Protein AF-A0AAG5D3I9-F1 (afdb_monomer)

Structure (mmCIF, N/CA/C/O backbone):
data_AF-A0AAG5D3I9-F1
#
_entry.id   AF-A0AAG5D3I9-F1
#
loop_
_atom_site.group_PDB
_atom_site.id
_atom_site.type_symbol
_atom_site.label_atom_id
_atom_site.label_alt_id
_atom_site.label_comp_id
_atom_site.label_asym_id
_atom_site.label_entity_id
_atom_site.label_seq_id
_atom_site.pdbx_PDB_ins_code
_atom_site.Cartn_x
_atom_site.Ca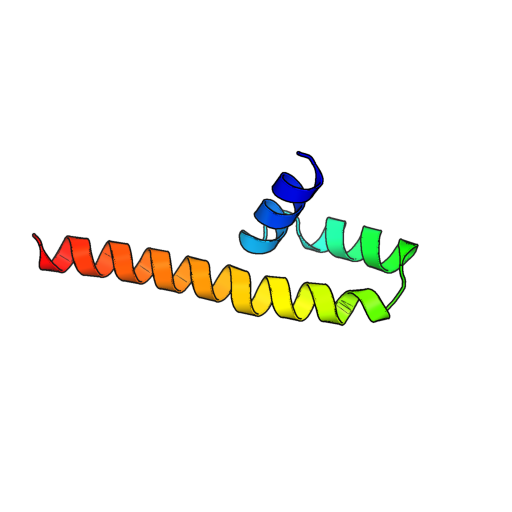rtn_y
_atom_site.Cartn_z
_atom_site.occupancy
_atom_site.B_iso_or_equiv
_atom_site.auth_seq_id
_atom_site.auth_comp_id
_atom_site.auth_asym_id
_atom_site.auth_atom_id
_atom_site.pdbx_PDB_model_num
ATOM 1 N N . MET A 1 1 ? 13.690 -6.166 7.570 1.00 80.25 1 MET A N 1
ATOM 2 C CA . MET A 1 1 ? 13.099 -4.967 8.206 1.00 80.25 1 MET A CA 1
ATOM 3 C C . MET A 1 1 ? 12.505 -4.022 7.166 1.00 80.25 1 MET A C 1
ATOM 5 O O . MET A 1 1 ? 11.305 -3.815 7.204 1.00 80.25 1 MET A O 1
ATOM 9 N N . TRP A 1 2 ? 13.284 -3.563 6.178 1.00 86.44 2 TRP A N 1
ATOM 10 C CA . TRP A 1 2 ? 12.807 -2.682 5.096 1.00 86.44 2 TRP A CA 1
ATOM 11 C C . TRP A 1 2 ? 11.593 -3.213 4.321 1.00 86.44 2 TRP A C 1
ATOM 13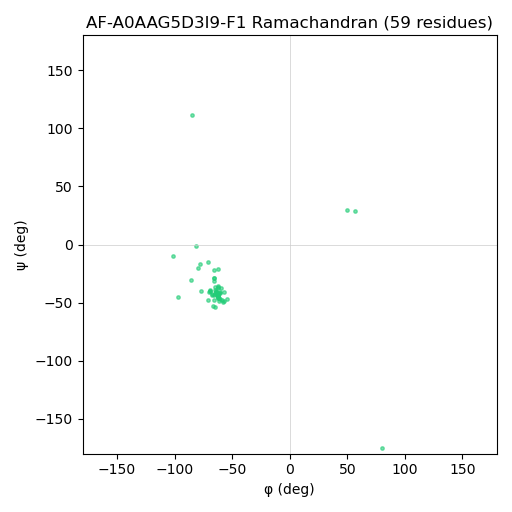 O O . TRP A 1 2 ? 10.611 -2.498 4.197 1.00 86.44 2 TRP A O 1
ATOM 23 N N . SER A 1 3 ? 11.593 -4.487 3.909 1.00 86.50 3 SER A N 1
ATOM 24 C CA . SER A 1 3 ? 10.428 -5.075 3.221 1.00 86.50 3 SER A CA 1
ATOM 25 C C . SER A 1 3 ? 9.152 -5.053 4.068 1.00 86.50 3 SER A C 1
ATOM 27 O O . SER A 1 3 ? 8.086 -4.818 3.522 1.00 86.50 3 SER A O 1
ATOM 29 N N . MET A 1 4 ? 9.249 -5.274 5.385 1.00 88.88 4 MET A N 1
ATOM 30 C CA . MET A 1 4 ? 8.085 -5.244 6.280 1.00 88.88 4 MET A CA 1
ATOM 31 C C . MET A 1 4 ? 7.544 -3.819 6.423 1.00 88.88 4 MET A C 1
ATOM 33 O O . MET A 1 4 ? 6.334 -3.624 6.392 1.00 88.88 4 MET A O 1
ATOM 37 N N . LEU A 1 5 ? 8.437 -2.828 6.521 1.00 91.44 5 LEU A N 1
ATOM 38 C CA . LEU A 1 5 ? 8.060 -1.417 6.565 1.00 91.44 5 LEU A CA 1
ATOM 39 C C . LEU A 1 5 ? 7.353 -0.990 5.272 1.00 91.44 5 LEU A C 1
ATOM 41 O O . LEU A 1 5 ? 6.288 -0.389 5.334 1.00 91.44 5 LEU A O 1
ATOM 45 N N . THR A 1 6 ? 7.895 -1.357 4.107 1.00 90.62 6 THR A N 1
ATOM 46 C CA . THR A 1 6 ? 7.270 -1.051 2.814 1.00 90.62 6 THR A CA 1
ATOM 47 C C . THR A 1 6 ? 5.922 -1.752 2.664 1.00 90.62 6 THR A C 1
ATOM 49 O O . THR A 1 6 ? 4.967 -1.131 2.216 1.00 90.62 6 THR A O 1
ATOM 52 N N . THR A 1 7 ? 5.792 -3.014 3.090 1.00 89.38 7 THR A N 1
ATOM 53 C CA . THR A 1 7 ? 4.488 -3.696 3.105 1.00 89.38 7 THR A CA 1
ATOM 54 C C . THR A 1 7 ? 3.490 -2.979 4.013 1.00 89.38 7 THR A C 1
ATOM 56 O O . THR A 1 7 ? 2.343 -2.805 3.617 1.00 89.38 7 THR A O 1
ATOM 59 N N . PHE A 1 8 ? 3.911 -2.511 5.191 1.00 88.81 8 PHE A N 1
ATOM 60 C CA . PHE A 1 8 ? 3.049 -1.727 6.074 1.00 88.81 8 PHE A CA 1
ATOM 61 C C . PHE A 1 8 ? 2.601 -0.410 5.419 1.00 88.81 8 PHE A C 1
ATOM 63 O O . PHE A 1 8 ? 1.406 -0.132 5.408 1.00 88.81 8 PHE A O 1
ATOM 70 N N . GLN A 1 9 ? 3.517 0.330 4.782 1.00 91.25 9 GLN A N 1
ATOM 71 C CA . GLN A 1 9 ? 3.186 1.545 4.020 1.00 91.25 9 GLN A CA 1
ATOM 72 C C . GLN A 1 9 ? 2.164 1.288 2.905 1.00 91.25 9 GLN A C 1
ATOM 74 O O . GLN A 1 9 ? 1.247 2.086 2.714 1.00 91.25 9 GLN A O 1
ATOM 79 N N . LEU A 1 10 ? 2.284 0.164 2.187 1.00 90.88 10 LEU A N 1
ATOM 80 C CA . LEU A 1 10 ? 1.321 -0.211 1.145 1.00 90.88 10 LEU A CA 1
ATOM 81 C C . LEU A 1 10 ? -0.072 -0.489 1.717 1.00 90.88 10 LEU A C 1
ATOM 83 O O . LEU A 1 10 ? -1.062 -0.105 1.104 1.00 90.88 10 LEU A O 1
ATOM 87 N N . ILE A 1 11 ? -0.155 -1.127 2.886 1.00 89.69 11 ILE A N 1
ATOM 88 C CA . ILE A 1 11 ? -1.435 -1.437 3.534 1.00 89.69 11 ILE A CA 1
ATOM 89 C C . ILE A 1 11 ? -2.115 -0.153 4.042 1.00 89.69 11 ILE A C 1
ATOM 91 O O . ILE A 1 11 ? -3.332 -0.013 3.907 1.00 89.69 11 ILE A O 1
ATOM 95 N N . THR A 1 12 ? -1.348 0.793 4.590 1.00 89.62 12 THR A N 1
ATOM 96 C CA . THR A 1 12 ? -1.867 2.080 5.086 1.00 89.62 12 THR A CA 1
ATOM 97 C C . THR A 1 12 ? -2.071 3.125 3.989 1.00 89.62 12 THR A C 1
ATOM 99 O O . THR A 1 12 ? -2.522 4.225 4.297 1.00 89.62 12 THR A O 1
ATOM 102 N N . LEU A 1 13 ? -1.744 2.806 2.729 1.00 89.62 13 LEU A N 1
ATOM 103 C CA . LEU A 1 13 ? -1.763 3.734 1.591 1.00 89.62 13 LEU A CA 1
ATOM 104 C C . LEU A 1 13 ? -0.886 4.984 1.800 1.00 89.62 13 LEU A C 1
ATOM 106 O O . LEU A 1 13 ? -1.138 6.038 1.218 1.00 89.62 13 LEU A O 1
ATOM 110 N N . ASP A 1 14 ? 0.178 4.864 2.594 1.00 92.12 14 ASP A N 1
ATOM 111 C CA . ASP A 1 14 ? 1.110 5.962 2.854 1.00 92.12 14 ASP A CA 1
ATOM 112 C C . ASP A 1 14 ? 2.174 6.020 1.752 1.00 92.12 14 ASP A C 1
ATOM 114 O O . ASP A 1 14 ? 2.986 5.107 1.607 1.00 92.12 14 ASP A O 1
ATOM 118 N N . TYR A 1 15 ? 2.133 7.075 0.931 1.00 91.19 15 TYR A N 1
ATOM 119 C CA . TYR A 1 15 ? 3.059 7.304 -0.189 1.00 91.19 15 TYR A CA 1
ATOM 120 C C . TYR A 1 15 ? 3.241 6.086 -1.129 1.00 91.19 15 TYR A C 1
ATOM 122 O O . TYR A 1 15 ? 4.284 5.888 -1.763 1.00 91.19 15 TYR A O 1
ATOM 130 N N . TRP A 1 16 ? 2.194 5.262 -1.233 1.00 91.81 16 TRP A N 1
ATOM 131 C CA . TRP A 1 16 ? 2.219 3.964 -1.909 1.00 91.81 16 TRP A CA 1
ATOM 132 C C . TRP A 1 16 ? 2.450 4.078 -3.425 1.00 91.81 16 TRP A C 1
ATOM 134 O O . TRP A 1 16 ? 3.099 3.214 -4.015 1.00 91.81 16 TRP A O 1
ATOM 144 N N . GLU A 1 17 ? 1.984 5.163 -4.054 1.00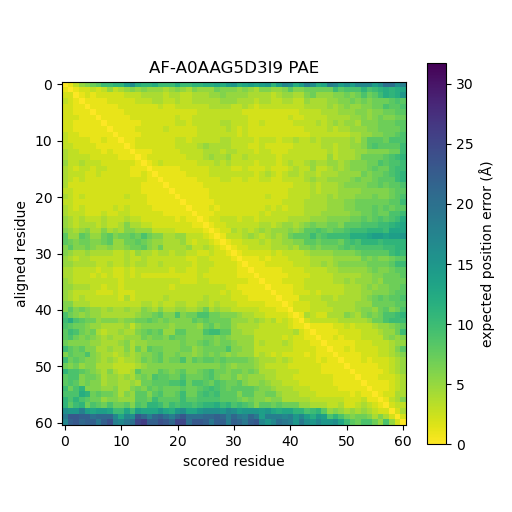 91.88 17 GLU A N 1
ATOM 145 C CA . GLU A 1 17 ? 2.127 5.416 -5.495 1.00 91.88 17 GLU A CA 1
ATOM 146 C C . GLU A 1 17 ? 3.591 5.537 -5.928 1.00 91.88 17 GLU A C 1
ATOM 148 O O . GLU A 1 17 ? 3.972 5.074 -7.003 1.00 91.88 17 GLU A O 1
ATOM 153 N N . ASN A 1 18 ? 4.443 6.125 -5.085 1.00 93.50 18 ASN A N 1
ATOM 154 C CA . ASN A 1 18 ? 5.866 6.240 -5.385 1.00 93.50 18 ASN A CA 1
ATOM 155 C C . ASN A 1 18 ? 6.543 4.864 -5.382 1.00 93.50 18 ASN A C 1
ATOM 157 O O . ASN A 1 18 ? 7.292 4.537 -6.301 1.00 93.50 18 ASN A O 1
ATOM 161 N N . VAL A 1 19 ? 6.220 4.027 -4.390 1.00 92.62 19 VAL A N 1
ATOM 16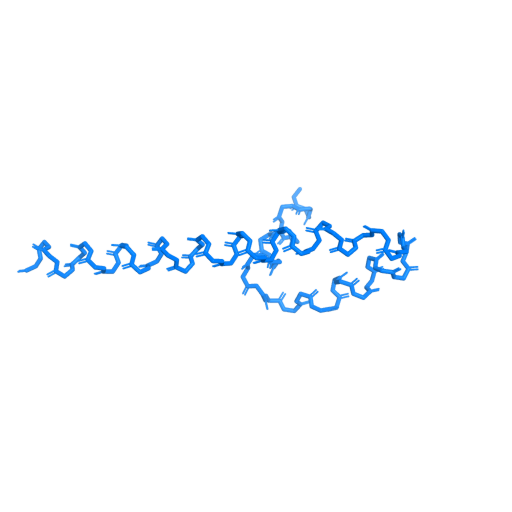2 C CA . VAL A 1 19 ? 6.703 2.640 -4.327 1.00 92.62 19 VAL A CA 1
ATOM 163 C C . VAL A 1 19 ? 6.194 1.845 -5.531 1.00 92.62 19 VAL A C 1
ATOM 165 O O . VAL A 1 19 ? 6.969 1.135 -6.169 1.00 92.62 19 VAL A O 1
ATOM 168 N N . TYR A 1 20 ? 4.921 2.010 -5.894 1.00 92.69 20 TYR A N 1
A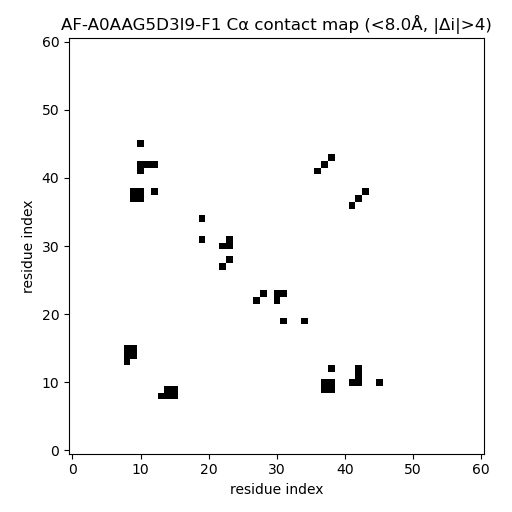TOM 169 C CA . TYR A 1 20 ? 4.330 1.399 -7.083 1.00 92.69 20 TYR A CA 1
ATOM 170 C C . TYR A 1 20 ? 5.073 1.795 -8.365 1.00 92.69 20 TYR A C 1
ATOM 172 O O . TYR A 1 20 ? 5.479 0.917 -9.124 1.00 92.69 20 TYR A O 1
ATOM 180 N N . ASN A 1 21 ? 5.330 3.088 -8.579 1.00 93.69 21 ASN A N 1
ATOM 181 C CA . ASN A 1 21 ? 6.050 3.580 -9.755 1.00 93.69 21 ASN A CA 1
ATOM 182 C C . ASN A 1 21 ? 7.499 3.070 -9.809 1.00 93.69 21 ASN A C 1
ATOM 184 O O . ASN A 1 21 ? 7.964 2.659 -10.873 1.00 93.69 21 ASN A O 1
ATOM 188 N N . MET A 1 22 ? 8.202 3.035 -8.672 1.00 93.19 22 MET A N 1
ATOM 189 C CA . MET A 1 22 ? 9.565 2.494 -8.588 1.00 93.19 22 MET A CA 1
ATOM 190 C C . MET A 1 22 ? 9.615 0.997 -8.926 1.00 93.19 22 MET A C 1
ATOM 192 O O . MET A 1 22 ? 10.491 0.554 -9.676 1.00 93.19 22 MET A O 1
ATOM 196 N N . VAL A 1 23 ? 8.662 0.213 -8.409 1.00 92.88 23 VAL A N 1
ATOM 197 C CA . VAL A 1 23 ? 8.578 -1.224 -8.700 1.00 92.88 23 VAL A CA 1
ATOM 198 C C . VAL A 1 23 ? 8.160 -1.461 -10.149 1.00 92.88 23 VAL A C 1
ATOM 200 O O . VAL A 1 23 ? 8.755 -2.303 -10.816 1.00 92.88 23 VAL A O 1
ATOM 203 N N . LEU A 1 24 ? 7.212 -0.687 -10.679 1.00 93.94 24 LEU A N 1
ATOM 204 C CA . LEU A 1 24 ? 6.785 -0.773 -12.074 1.00 93.94 24 LEU A CA 1
ATOM 205 C C . LEU A 1 24 ? 7.937 -0.471 -13.043 1.00 93.94 24 LEU A C 1
ATOM 207 O O . LEU A 1 24 ? 8.109 -1.192 -14.024 1.00 93.94 24 LEU A O 1
ATOM 211 N N . ALA A 1 25 ? 8.753 0.544 -12.746 1.00 93.44 25 ALA A N 1
ATOM 212 C CA . ALA A 1 25 ? 9.919 0.899 -13.552 1.00 93.44 25 ALA A CA 1
ATOM 213 C C . ALA A 1 25 ? 11.010 -0.189 -13.550 1.00 93.44 25 ALA A C 1
ATOM 215 O O . ALA A 1 25 ? 11.738 -0.321 -14.530 1.00 93.44 25 ALA A O 1
ATOM 216 N N . THR A 1 26 ? 11.116 -0.976 -12.474 1.00 93.19 26 THR A N 1
ATOM 217 C CA . THR A 1 26 ? 12.192 -1.969 -12.298 1.00 93.19 26 THR A CA 1
ATOM 218 C C . THR A 1 26 ? 11.769 -3.388 -12.696 1.00 93.19 26 THR A C 1
ATOM 220 O O . THR A 1 26 ? 12.512 -4.091 -13.375 1.00 93.19 26 THR A O 1
ATOM 223 N N . CYS A 1 27 ? 10.580 -3.824 -12.276 1.00 91.56 27 CYS A N 1
ATOM 224 C CA . CYS A 1 27 ? 10.054 -5.180 -12.474 1.00 91.56 27 CYS A CA 1
ATOM 225 C C . CYS A 1 27 ? 9.034 -5.278 -13.622 1.00 91.56 27 CYS A C 1
ATOM 227 O O . CYS A 1 27 ? 8.664 -6.382 -14.027 1.00 91.56 27 CYS A O 1
ATOM 229 N N . GLY A 1 28 ? 8.585 -4.146 -14.170 1.00 89.94 28 GLY A N 1
ATOM 230 C CA . GLY A 1 28 ? 7.635 -4.099 -15.277 1.00 89.94 28 GLY A CA 1
ATOM 231 C C . GLY A 1 28 ? 6.169 -4.299 -14.857 1.00 89.94 28 GLY A C 1
ATOM 232 O O . GLY A 1 28 ? 5.844 -4.389 -13.670 1.00 89.94 28 GLY A O 1
ATOM 233 N N . PRO A 1 29 ? 5.245 -4.373 -15.830 1.00 89.81 29 PRO A N 1
ATOM 234 C CA . PRO A 1 29 ? 3.799 -4.317 -15.588 1.00 89.81 29 PRO A CA 1
ATOM 235 C C . PRO A 1 29 ? 3.205 -5.561 -14.917 1.00 89.81 29 PRO A C 1
ATOM 237 O O . PRO A 1 29 ? 2.104 -5.487 -14.380 1.00 89.81 29 PRO A O 1
ATOM 240 N N . MET A 1 30 ? 3.910 -6.698 -14.876 1.00 89.06 30 MET A N 1
ATOM 241 C CA . MET A 1 30 ? 3.416 -7.873 -14.137 1.00 89.06 30 MET A CA 1
ATOM 242 C C . MET A 1 30 ? 3.348 -7.639 -12.621 1.00 89.06 30 MET A C 1
ATOM 244 O O . MET A 1 30 ? 2.550 -8.279 -11.943 1.00 89.06 30 MET A O 1
ATOM 248 N N . SER A 1 31 ? 4.112 -6.675 -12.100 1.00 89.56 31 SER A N 1
ATOM 249 C CA . SER A 1 31 ? 4.096 -6.274 -10.686 1.00 89.56 31 SER A CA 1
ATOM 250 C C . SER A 1 31 ? 2.744 -5.725 -10.223 1.00 89.56 31 SER A C 1
ATOM 252 O O . SER A 1 31 ? 2.463 -5.719 -9.028 1.00 89.56 31 SER A O 1
ATOM 254 N N . VAL A 1 32 ? 1.898 -5.259 -11.148 1.00 90.19 32 VAL A N 1
ATOM 255 C CA . VAL A 1 32 ? 0.622 -4.604 -10.830 1.00 90.19 32 VAL A CA 1
ATOM 256 C C . VAL A 1 32 ? -0.327 -5.549 -10.093 1.00 90.19 32 VAL A C 1
ATOM 258 O O . VAL A 1 32 ? -0.977 -5.122 -9.143 1.00 90.19 32 VAL A O 1
ATOM 261 N N . SER A 1 33 ? -0.357 -6.839 -10.452 1.00 91.94 33 SER A N 1
ATOM 262 C CA . SER A 1 33 ? -1.246 -7.816 -9.807 1.00 91.94 33 SER A CA 1
ATOM 263 C C . SER A 1 33 ? -0.948 -7.983 -8.314 1.00 91.94 33 SER A C 1
ATOM 265 O O . SER A 1 33 ? -1.874 -8.091 -7.511 1.00 91.94 33 SER A O 1
ATOM 267 N N . PHE A 1 34 ? 0.331 -7.930 -7.928 1.00 90.25 34 PHE A N 1
ATOM 268 C CA . PHE A 1 34 ? 0.748 -7.956 -6.528 1.00 90.25 34 PHE A CA 1
ATOM 269 C C . PHE A 1 34 ? 0.189 -6.754 -5.759 1.00 90.25 34 PHE A C 1
ATOM 271 O O . PHE A 1 34 ? -0.429 -6.927 -4.709 1.00 90.25 34 PHE A O 1
ATOM 278 N N . PHE A 1 35 ? 0.343 -5.544 -6.306 1.00 90.00 35 PHE A N 1
ATOM 279 C CA . PHE A 1 35 ? -0.183 -4.329 -5.682 1.00 90.00 35 PHE A CA 1
ATOM 280 C C . PHE A 1 35 ? -1.707 -4.338 -5.604 1.00 90.00 35 PHE A C 1
ATOM 282 O O . PHE A 1 35 ? -2.247 -3.961 -4.570 1.00 90.00 35 PHE A O 1
ATOM 289 N N . THR A 1 36 ? -2.404 -4.821 -6.637 1.00 89.88 36 THR A N 1
ATOM 290 C CA . THR A 1 36 ? -3.867 -4.941 -6.609 1.00 89.88 36 THR A CA 1
ATOM 291 C C . THR A 1 36 ? -4.325 -5.801 -5.437 1.00 89.88 36 THR A C 1
ATOM 293 O O . THR A 1 36 ? -5.192 -5.368 -4.687 1.00 89.88 36 THR A O 1
ATOM 296 N N . VAL A 1 37 ? -3.728 -6.981 -5.234 1.00 90.88 37 VAL A N 1
ATOM 297 C CA . VAL A 1 37 ? -4.108 -7.875 -4.128 1.00 90.88 37 VAL A CA 1
ATOM 298 C C . VAL A 1 37 ? -3.773 -7.248 -2.773 1.00 90.88 37 VAL A C 1
ATOM 300 O O . VAL A 1 37 ? -4.622 -7.212 -1.887 1.00 90.88 37 VAL A O 1
ATOM 303 N N . VAL A 1 38 ? -2.561 -6.717 -2.601 1.00 89.62 38 VAL A N 1
ATOM 304 C CA . VAL A 1 38 ? -2.125 -6.159 -1.310 1.00 89.62 38 VAL A CA 1
ATOM 305 C C . VAL A 1 38 ? -2.937 -4.924 -0.921 1.00 89.62 38 VAL A C 1
ATOM 307 O O . VAL A 1 38 ? -3.356 -4.822 0.229 1.00 89.62 38 VAL A O 1
ATOM 310 N N . VAL A 1 39 ? -3.201 -4.019 -1.864 1.00 88.44 39 VAL A N 1
ATOM 311 C CA . VAL A 1 39 ? -3.959 -2.790 -1.602 1.00 88.44 39 VAL A CA 1
ATOM 312 C C . VAL A 1 39 ? -5.437 -3.096 -1.362 1.00 88.44 39 VAL A C 1
ATOM 314 O O . VAL A 1 39 ? -5.992 -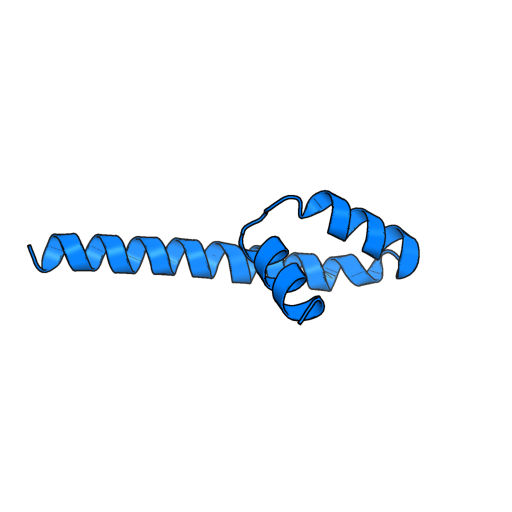2.646 -0.364 1.00 88.44 39 VAL A O 1
ATOM 317 N N . PHE A 1 40 ? -6.083 -3.906 -2.213 1.00 85.81 40 PHE A N 1
ATOM 318 C CA . PHE A 1 40 ? -7.503 -4.216 -2.018 1.00 85.81 40 PHE A CA 1
ATOM 319 C C . PHE A 1 40 ? -7.749 -4.997 -0.732 1.00 85.81 40 PHE A C 1
ATOM 321 O O . PHE A 1 40 ? -8.575 -4.591 0.080 1.00 85.81 40 PHE A O 1
ATOM 328 N N . PHE A 1 41 ? -7.054 -6.119 -0.539 1.00 87.69 41 PHE A N 1
ATOM 329 C CA . PHE A 1 41 ? -7.320 -6.979 0.610 1.00 87.69 41 PHE A CA 1
ATOM 330 C C . PHE A 1 41 ? -6.725 -6.403 1.894 1.00 87.69 41 PHE A C 1
ATOM 332 O O . PHE A 1 41 ? -7.382 -6.449 2.928 1.00 87.69 41 PHE A O 1
ATOM 339 N N . GLY A 1 42 ? -5.522 -5.825 1.843 1.00 84.69 42 GLY A N 1
ATOM 340 C CA . GLY A 1 42 ? -4.851 -5.274 3.019 1.00 84.69 42 GLY A CA 1
ATOM 341 C C . GLY A 1 42 ? -5.567 -4.054 3.592 1.00 84.69 42 GLY A C 1
ATOM 342 O O . GLY A 1 42 ? -5.903 -4.045 4.778 1.00 84.69 42 GLY A O 1
ATOM 343 N N . SER A 1 43 ? -5.842 -3.041 2.766 1.00 82.69 43 SER A N 1
ATOM 344 C CA . SER A 1 43 ? -6.474 -1.804 3.243 1.00 82.69 43 SER A CA 1
ATOM 345 C C . SER A 1 43 ? -7.930 -2.032 3.655 1.00 82.69 43 SER A C 1
ATOM 347 O O . SER A 1 43 ? -8.349 -1.542 4.703 1.00 82.69 43 SER A O 1
ATOM 349 N N . PHE A 1 44 ? -8.695 -2.835 2.901 1.00 84.56 44 PHE A N 1
ATOM 350 C CA . PHE A 1 44 ? -10.066 -3.185 3.286 1.00 84.56 44 PHE A CA 1
ATOM 351 C C . PHE A 1 44 ? -10.095 -3.969 4.599 1.00 84.56 44 PHE A C 1
ATOM 353 O O . PHE A 1 44 ? -10.914 -3.681 5.468 1.00 84.56 44 PHE A O 1
ATOM 360 N N . TYR A 1 45 ? -9.188 -4.931 4.780 1.00 86.75 45 TYR A N 1
ATOM 361 C CA . TYR A 1 45 ? -9.109 -5.698 6.019 1.00 86.75 45 TYR A CA 1
ATOM 362 C C . TYR A 1 45 ? -8.814 -4.805 7.229 1.00 86.75 45 TYR A C 1
ATOM 364 O O . TYR A 1 45 ? -9.519 -4.906 8.232 1.00 86.75 45 TYR A O 1
ATOM 372 N N . LEU A 1 46 ? -7.838 -3.891 7.133 1.00 85.50 46 LEU A N 1
ATOM 373 C CA . LEU A 1 46 ? -7.536 -2.976 8.238 1.00 85.50 46 LEU A CA 1
ATOM 374 C C . LEU A 1 46 ? -8.701 -2.043 8.569 1.00 85.50 46 LEU A C 1
ATOM 376 O O . LEU A 1 46 ? -8.990 -1.852 9.748 1.00 85.50 46 LEU A O 1
ATOM 380 N N . ILE A 1 47 ? -9.384 -1.492 7.561 1.00 87.19 47 ILE A N 1
ATOM 381 C CA . ILE A 1 47 ? -10.552 -0.633 7.793 1.00 87.19 47 ILE A CA 1
ATOM 382 C C . ILE A 1 47 ? -11.664 -1.424 8.487 1.00 87.19 47 ILE A C 1
ATOM 384 O O . ILE A 1 47 ? -12.214 -0.952 9.476 1.00 87.19 47 ILE A O 1
ATOM 388 N N . ASN A 1 48 ? -11.970 -2.641 8.028 1.00 89.62 48 ASN A N 1
ATOM 389 C CA . ASN A 1 48 ? -13.003 -3.462 8.664 1.00 89.62 48 ASN A CA 1
ATOM 390 C C . ASN A 1 48 ? -12.631 -3.874 10.087 1.00 89.62 48 ASN A C 1
ATOM 392 O O . ASN A 1 48 ? -13.497 -3.903 10.952 1.00 89.62 48 ASN A O 1
ATOM 396 N N . LEU A 1 49 ? -11.356 -4.160 10.347 1.00 89.62 49 LEU A N 1
ATOM 397 C CA . LEU A 1 49 ? -10.889 -4.480 11.690 1.00 89.62 49 LEU A CA 1
ATOM 398 C C . LEU A 1 49 ? -10.971 -3.260 12.616 1.00 89.62 49 LEU A C 1
ATOM 400 O O . LEU A 1 49 ? -11.450 -3.388 13.738 1.00 89.62 49 LEU A O 1
ATOM 404 N N . MET A 1 50 ? -10.573 -2.074 12.141 1.00 90.38 50 MET A N 1
ATOM 405 C CA . MET A 1 50 ? -10.733 -0.821 12.885 1.00 90.38 50 MET A CA 1
ATOM 406 C C . MET A 1 50 ? -12.208 -0.556 13.203 1.00 90.38 50 MET A C 1
ATOM 408 O O . MET A 1 50 ? -12.541 -0.269 14.349 1.00 90.38 50 MET A O 1
ATOM 412 N N . LEU A 1 51 ? -13.093 -0.693 12.212 1.00 89.56 51 LEU A N 1
ATOM 413 C CA . LEU A 1 51 ? -14.533 -0.521 12.397 1.00 89.56 51 LEU A CA 1
ATOM 414 C C . LEU A 1 51 ? -15.112 -1.542 13.380 1.00 89.56 51 LEU A C 1
ATOM 416 O O . LEU A 1 51 ? -15.909 -1.163 14.231 1.00 89.56 51 LEU A O 1
A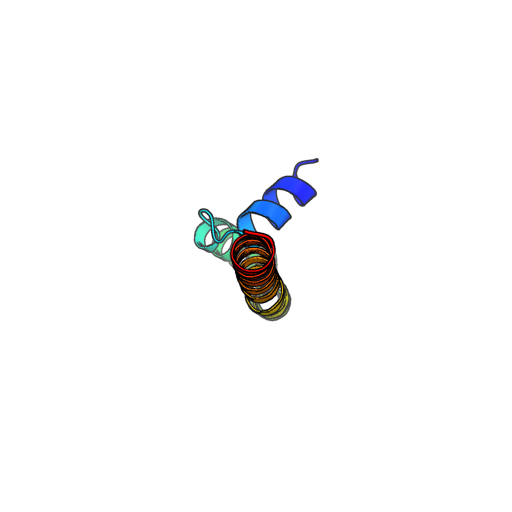TOM 420 N N . ALA A 1 52 ? -14.698 -2.808 13.298 1.00 94.38 52 ALA A N 1
ATOM 421 C CA . ALA A 1 52 ? -15.142 -3.852 14.216 1.00 94.38 52 ALA A CA 1
ATOM 422 C C . ALA A 1 52 ? -14.723 -3.553 15.662 1.00 94.38 52 ALA A C 1
ATOM 424 O O . ALA A 1 52 ? -15.546 -3.661 16.563 1.00 94.38 52 ALA A O 1
ATOM 425 N N . VAL A 1 53 ? -13.476 -3.127 15.889 1.00 93.06 53 VAL A N 1
ATOM 426 C CA . VAL A 1 53 ? -12.991 -2.749 17.228 1.00 93.06 53 VAL A CA 1
ATOM 427 C C . VAL A 1 53 ? -13.776 -1.563 17.784 1.00 93.06 53 VAL A C 1
ATOM 429 O O . VAL A 1 53 ? -14.184 -1.591 18.940 1.00 93.06 53 VAL A O 1
ATOM 432 N N . VAL A 1 54 ? -14.019 -0.546 16.956 1.00 92.31 54 VAL A N 1
ATOM 433 C CA . VAL A 1 54 ? -14.790 0.639 17.351 1.00 92.31 54 VAL A CA 1
ATOM 434 C C . VAL A 1 54 ? -16.244 0.270 17.672 1.00 92.31 54 VAL A C 1
ATOM 436 O O . VAL A 1 54 ? -16.781 0.727 18.677 1.00 92.31 54 VAL A O 1
ATOM 439 N N . ALA A 1 55 ? -16.874 -0.590 16.868 1.00 93.44 55 ALA A N 1
ATOM 440 C CA . ALA A 1 55 ? -18.228 -1.076 17.127 1.00 93.44 55 ALA A CA 1
ATOM 441 C C . ALA A 1 55 ? -18.318 -1.856 18.448 1.00 93.44 55 ALA A C 1
ATOM 443 O O . ALA A 1 55 ? -19.194 -1.565 19.255 1.00 93.44 55 ALA A O 1
ATOM 444 N N . LEU A 1 56 ? -17.372 -2.766 18.702 1.00 93.94 56 LEU A N 1
ATOM 445 C CA . LEU A 1 56 ? -17.315 -3.540 19.944 1.00 93.94 56 LEU A CA 1
ATOM 446 C C . LEU A 1 56 ? -17.159 -2.641 21.178 1.00 93.94 56 LEU A C 1
ATOM 448 O O . LEU A 1 56 ? -17.833 -2.868 22.176 1.00 93.94 56 LEU A O 1
ATOM 452 N N . SER A 1 57 ? -16.336 -1.587 21.106 1.00 89.88 57 SER A N 1
ATOM 453 C CA . SER A 1 57 ? -16.195 -0.643 22.224 1.00 89.88 57 SER A CA 1
ATOM 454 C C . SER A 1 57 ? -17.466 0.156 22.519 1.00 89.88 57 SER A C 1
ATOM 456 O O . SER A 1 57 ? -17.679 0.512 23.667 1.00 89.88 57 SER A O 1
ATOM 458 N N . TYR A 1 58 ? -18.316 0.413 21.517 1.00 90.00 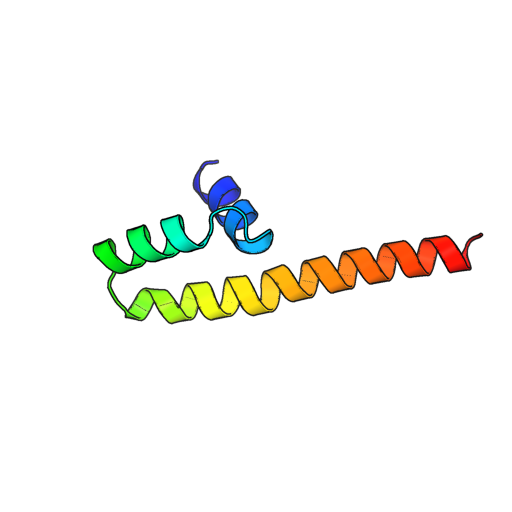58 TYR A N 1
ATOM 459 C CA . TYR A 1 58 ? -19.621 1.051 21.732 1.00 90.00 58 TYR A CA 1
ATOM 460 C C . TYR A 1 58 ? -20.697 0.080 22.243 1.00 90.00 58 TYR A C 1
ATOM 462 O O . TYR A 1 58 ? -21.715 0.541 22.743 1.00 90.00 58 TYR A O 1
ATOM 470 N N . GLU A 1 59 ? -20.526 -1.236 22.066 1.00 85.62 59 GLU A N 1
ATOM 471 C CA . GLU A 1 59 ? -21.436 -2.259 22.609 1.00 85.62 59 GLU A CA 1
ATOM 472 C C . GLU A 1 59 ? -21.085 -2.659 24.051 1.00 85.62 59 GLU A C 1
ATOM 474 O O . GLU A 1 59 ? -21.974 -3.057 24.803 1.00 85.62 59 GLU A O 1
ATOM 479 N N . GLU A 1 60 ? -19.802 -2.597 24.432 1.00 73.62 60 GLU A N 1
ATOM 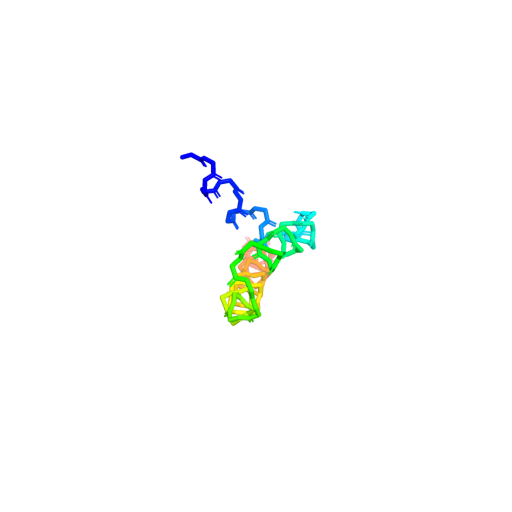480 C CA . GLU A 1 60 ? -19.342 -2.839 25.811 1.00 73.62 60 GLU A CA 1
ATOM 481 C C . GLU A 1 60 ? -19.566 -1.646 26.757 1.00 73.62 60 GLU A C 1
ATOM 483 O O . GLU A 1 60 ? -19.516 -1.832 27.976 1.00 73.62 60 GLU A O 1
ATOM 488 N N . GLU A 1 61 ? -19.807 -0.449 26.217 1.00 52.88 61 GLU A N 1
ATOM 489 C CA . GLU A 1 61 ? -20.109 0.786 26.959 1.00 52.88 61 GLU A CA 1
ATOM 490 C C . GLU A 1 61 ? -21.625 0.996 27.130 1.00 52.88 61 GLU A C 1
ATOM 492 O O . GLU A 1 61 ? -22.048 1.295 28.274 1.00 52.88 61 GLU A O 1
#

Secondary structure (DSSP, 8-state):
-HHHHHHHHHHTTSSHHHHHHHHHHHH-GGGHHHHHHHHHHHHHHHHHHHHHHHHHHHHH-

Radius of gyration: 14.95 Å; Cα contacts (8 Å, |Δi|>4): 25; chains: 1; bounding box: 34×15×42 Å

Sequence (61 aa):
MWSMLTTFQLITLDYWENVYNMVLATCGPMSVSFFTVVVFFGSFYLINLMLAVVALSYEEE

Mean predicted aligned error: 4.78 Å

Foldseek 3Di:
DVVVVLLVCLLVVPVVVVVVVVCCVPVNDVCVVVSVCSNVVSNVVVVVVVVVVVVVVVVVD

Nearest PDB structures (foldseek):
  4x88-assembly2_C  TM=8.878E-01  e=1.073E+00  Magnetococcus marinus MC-1

InterPro domains:
  IPR005821 Ion transport domain [PF00520] (1-60)
  IPR043203 Voltage-gated cation channel calcium and sodium [PTHR10037] (1-61)

pLDDT: mean 89.08, std 5.86, range [52.88, 94.38]

Solvent-accessible surface area (backbone atoms only — not comparable to full-atom values): 3415 Å² total; per-residue (Å²): 110,70,69,58,53,53,52,49,30,41,34,71,62,52,72,34,65,60,57,49,52,56,46,36,73,73,70,32,78,75,52,51,60,58,53,51,52,45,39,55,55,40,31,49,48,52,52,52,50,53,51,49,55,55,52,50,55,64,70,77,103

Organism: Anopheles atroparvus (NCBI:txid41427)